Protein AF-A0A1V6MH81-F1 (afdb_monomer)

Foldseek 3Di:
DQDPDDPQLVCLQVPQVCVLLVHRDSPQQDAVVVSVQDPVSLVRSQVVSCVVLVHHDDPVLPPDGNGSVSSSVVSVVD

Radius of gyration: 11.32 Å; Cα contacts (8 Å, |Δi|>4): 66; chains: 1; bounding box: 25×23×30 Å

Organism: NCBI:txid114686

InterPro domains:
  IPR006162 Phosphopantetheine attachment site [PS00012] (34-49)
  IPR009081 Phosphopantetheine binding ACP domain [PF00550] (13-74)
  IPR009081 Phosphopantetheine binding ACP domain [PS50075] (4-78)
  IPR036736 ACP-like superfamily [G3DSA:1.10.1200.10] (9-78)
  IPR036736 ACP-like superfamily [SSF47336] (12-77)

Structure (mmCIF, N/CA/C/O backbone):
data_AF-A0A1V6MH81-F1
#
_entry.id   AF-A0A1V6MH81-F1
#
loop_
_atom_site.group_PDB
_atom_site.id
_atom_site.type_symbol
_atom_site.label_atom_id
_atom_site.label_alt_id
_atom_site.label_comp_id
_atom_site.label_asym_id
_atom_site.label_en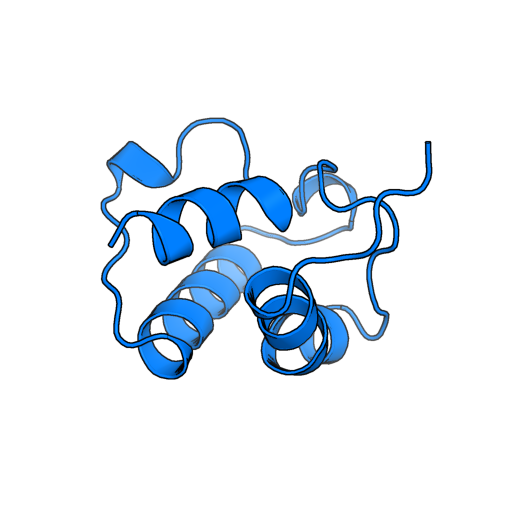tity_id
_atom_site.label_seq_id
_atom_site.pdbx_PDB_ins_code
_atom_site.Cartn_x
_atom_site.Cartn_y
_atom_site.Cartn_z
_atom_site.occupancy
_atom_site.B_iso_or_equiv
_atom_site.auth_seq_id
_atom_site.auth_comp_id
_atom_site.auth_asym_id
_atom_site.auth_atom_id
_atom_site.pdbx_PDB_model_num
ATOM 1 N N . MET A 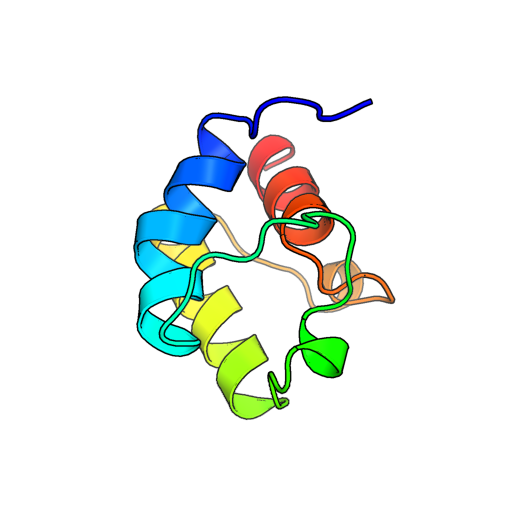1 1 ? -7.982 -11.195 -18.166 1.00 41.34 1 MET A N 1
ATOM 2 C CA . MET A 1 1 ? -9.059 -10.191 -18.043 1.00 41.34 1 MET A CA 1
ATOM 3 C C . MET A 1 1 ? -8.433 -9.028 -17.307 1.00 41.34 1 MET A C 1
ATOM 5 O O . MET A 1 1 ? -7.944 -9.267 -16.216 1.00 41.34 1 MET A O 1
ATOM 9 N N . ASN A 1 2 ? -8.334 -7.848 -17.921 1.00 53.62 2 ASN A N 1
ATOM 10 C CA . ASN A 1 2 ? -7.838 -6.666 -17.219 1.00 53.62 2 ASN A CA 1
ATOM 11 C C . ASN A 1 2 ? -9.011 -6.155 -16.376 1.00 53.62 2 ASN A C 1
ATOM 13 O O . ASN A 1 2 ? -9.911 -5.512 -16.913 1.00 53.62 2 ASN A O 1
ATOM 17 N N . VAL A 1 3 ? -9.090 -6.602 -15.124 1.00 63.81 3 VAL A N 1
ATOM 18 C CA . VAL A 1 3 ? -10.094 -6.114 -14.173 1.00 63.81 3 VAL A CA 1
ATOM 19 C C . VAL A 1 3 ? -9.701 -4.676 -13.851 1.00 63.81 3 VAL A C 1
ATOM 21 O O . VAL A 1 3 ? -8.530 -4.416 -13.583 1.00 63.81 3 VAL A O 1
ATOM 24 N N . GLU A 1 4 ? -10.630 -3.729 -13.981 1.00 79.12 4 GLU A N 1
ATOM 25 C CA . GLU A 1 4 ? -10.332 -2.357 -13.571 1.00 79.12 4 GLU A CA 1
ATOM 26 C C . GLU A 1 4 ? -10.065 -2.3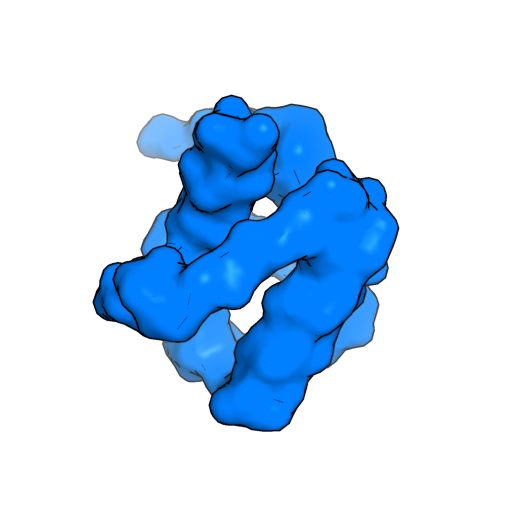23 -12.060 1.00 79.12 4 GLU A C 1
ATOM 28 O O . GLU A 1 4 ? -10.820 -2.965 -11.323 1.00 79.12 4 GLU A O 1
ATOM 33 N N . PRO A 1 5 ? -9.035 -1.585 -11.599 1.00 84.19 5 PRO A N 1
ATOM 34 C CA . PRO A 1 5 ? -8.753 -1.456 -10.177 1.00 84.19 5 PRO A CA 1
ATOM 35 C C . PRO A 1 5 ? -9.971 -0.918 -9.426 1.00 84.19 5 PRO A C 1
ATOM 37 O O . PRO A 1 5 ? -10.629 0.025 -9.885 1.00 84.19 5 PRO A O 1
ATOM 40 N N . SER A 1 6 ? -10.242 -1.475 -8.250 1.00 90.38 6 SER A N 1
ATOM 41 C CA . SER A 1 6 ? -11.216 -0.932 -7.309 1.00 90.38 6 SER A CA 1
ATOM 42 C C . SER A 1 6 ? -10.832 0.493 -6.888 1.00 90.38 6 SER A C 1
ATOM 44 O O . SER A 1 6 ? -9.705 0.952 -7.093 1.00 90.38 6 SER A O 1
ATOM 46 N N . LEU A 1 7 ? -11.767 1.229 -6.280 1.00 91.06 7 LEU A N 1
ATOM 47 C CA .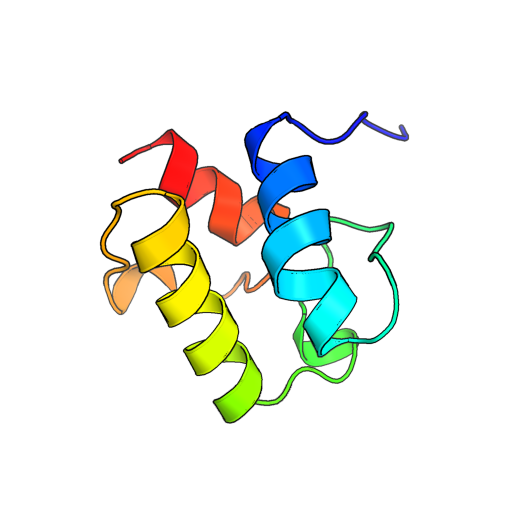 LEU A 1 7 ? -11.457 2.565 -5.762 1.00 91.06 7 LEU A CA 1
ATOM 48 C C . LEU A 1 7 ? -10.351 2.509 -4.694 1.00 91.06 7 LEU A C 1
ATOM 50 O O . LEU A 1 7 ? -9.477 3.374 -4.687 1.00 91.06 7 LEU A O 1
ATOM 54 N N . THR A 1 8 ? -10.375 1.489 -3.831 1.00 92.75 8 THR A N 1
ATOM 55 C CA . THR A 1 8 ? -9.359 1.251 -2.798 1.00 92.75 8 THR A CA 1
ATOM 56 C C . THR A 1 8 ? -8.000 0.964 -3.432 1.00 92.75 8 THR A C 1
ATOM 58 O O . THR A 1 8 ? -7.017 1.617 -3.088 1.00 92.75 8 THR A O 1
ATOM 61 N N . GLU A 1 9 ? -7.955 0.070 -4.425 1.00 92.88 9 GLU A N 1
ATOM 62 C CA . GLU A 1 9 ? -6.731 -0.271 -5.160 1.00 92.88 9 GLU A CA 1
ATOM 63 C C . GLU A 1 9 ? -6.151 0.946 -5.868 1.00 92.88 9 GLU A C 1
ATOM 65 O O . GLU A 1 9 ? -4.964 1.234 -5.742 1.00 92.88 9 GLU A O 1
ATOM 70 N N . ARG A 1 10 ? -6.994 1.715 -6.562 1.00 93.50 10 ARG A N 1
ATOM 71 C CA . ARG A 1 10 ? -6.557 2.913 -7.276 1.00 93.50 10 ARG A CA 1
ATOM 72 C C . ARG A 1 10 ? -5.975 3.959 -6.334 1.00 93.50 10 ARG A C 1
ATOM 74 O O . ARG A 1 10 ? -4.931 4.522 -6.639 1.00 93.50 10 ARG A O 1
ATOM 81 N N . ARG A 1 11 ? -6.610 4.186 -5.181 1.00 94.62 11 ARG A N 1
ATOM 82 C CA . ARG A 1 11 ? -6.093 5.121 -4.172 1.00 94.62 11 ARG A CA 1
ATOM 83 C C . ARG A 1 11 ? -4.789 4.634 -3.554 1.00 94.62 11 ARG A C 1
ATOM 85 O O . ARG A 1 11 ? -3.857 5.421 -3.459 1.00 94.62 11 ARG A O 1
ATOM 92 N N . LEU A 1 12 ? -4.683 3.353 -3.199 1.00 93.44 12 LEU A N 1
ATOM 93 C CA . LEU A 1 12 ? -3.436 2.795 -2.668 1.00 93.44 12 LEU A CA 1
ATOM 94 C C . LEU A 1 12 ? -2.292 2.915 -3.690 1.00 93.44 12 LEU A C 1
ATOM 96 O O . LEU A 1 12 ? -1.167 3.265 -3.334 1.00 93.44 12 LEU A O 1
ATOM 100 N N . ILE A 1 13 ? -2.580 2.666 -4.970 1.00 93.69 13 ILE A N 1
ATOM 101 C CA . ILE A 1 13 ? -1.610 2.831 -6.055 1.00 93.69 13 ILE A CA 1
ATOM 102 C C . ILE A 1 13 ? -1.188 4.290 -6.188 1.00 93.69 13 ILE A C 1
ATOM 104 O O . ILE A 1 13 ? 0.004 4.575 -6.126 1.00 93.69 13 ILE A O 1
ATOM 108 N N . ASP A 1 14 ? -2.140 5.199 -6.378 1.00 94.25 14 ASP A N 1
ATOM 109 C CA . ASP A 1 14 ? -1.845 6.587 -6.729 1.00 94.25 14 ASP A CA 1
ATOM 110 C C . ASP A 1 14 ? -1.226 7.364 -5.555 1.00 94.25 14 ASP A C 1
ATOM 112 O O . ASP A 1 14 ? -0.33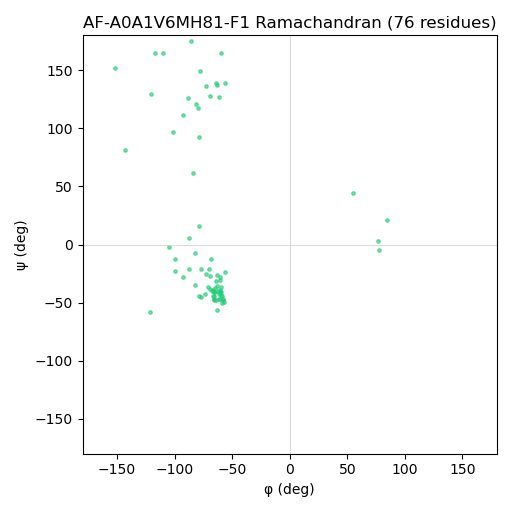6 8.189 -5.769 1.00 94.25 14 ASP A O 1
ATOM 116 N N . GLU A 1 15 ? -1.669 7.096 -4.322 1.00 94.56 15 GLU A N 1
ATOM 117 C CA . GLU A 1 15 ? -1.264 7.860 -3.135 1.00 94.56 15 GLU A CA 1
ATOM 118 C C . GLU A 1 15 ? -0.048 7.256 -2.412 1.00 94.56 15 GLU A C 1
ATOM 120 O O . GLU A 1 15 ? 0.720 8.006 -1.814 1.00 94.56 15 GLU A O 1
ATOM 125 N N . VAL A 1 16 ? 0.177 5.936 -2.495 1.00 93.62 16 VAL A N 1
ATOM 126 C CA . VAL A 1 16 ? 1.235 5.256 -1.718 1.00 93.62 16 VAL A CA 1
ATOM 127 C C . VAL A 1 16 ? 2.244 4.545 -2.614 1.00 93.62 16 VAL A C 1
ATOM 129 O O . VAL A 1 16 ? 3.439 4.835 -2.573 1.00 93.62 16 VAL A O 1
ATOM 132 N N . ILE A 1 17 ? 1.795 3.616 -3.459 1.00 91.88 17 ILE A N 1
ATOM 133 C CA . ILE A 1 17 ? 2.714 2.697 -4.145 1.00 91.88 17 ILE A CA 1
ATOM 134 C C . ILE A 1 17 ? 3.437 3.366 -5.318 1.00 91.88 17 ILE A C 1
ATOM 136 O O . ILE A 1 17 ? 4.652 3.216 -5.452 1.00 91.88 17 ILE A O 1
ATOM 140 N N . ALA A 1 18 ? 2.734 4.122 -6.161 1.00 92.69 18 ALA A N 1
ATOM 141 C CA . ALA A 1 18 ? 3.320 4.780 -7.324 1.00 92.69 18 ALA A CA 1
ATOM 142 C C . ALA A 1 18 ? 4.350 5.863 -6.955 1.00 92.69 18 ALA A C 1
ATOM 144 O O . ALA A 1 18 ? 5.408 5.885 -7.589 1.00 92.69 18 ALA A O 1
ATOM 145 N N . PRO A 1 19 ? 4.134 6.710 -5.928 1.00 91.44 19 PRO A N 1
ATOM 146 C CA . PRO A 1 19 ? 5.168 7.624 -5.437 1.00 91.44 19 PRO A CA 1
ATOM 147 C C . PRO A 1 19 ? 6.427 6.904 -4.940 1.00 91.44 19 PRO A C 1
ATOM 149 O O . PRO A 1 19 ? 7.542 7.381 -5.147 1.00 91.44 19 PRO A O 1
ATOM 152 N N . LEU A 1 20 ? 6.254 5.739 -4.314 1.00 89.50 20 LEU A N 1
ATOM 153 C CA . LEU A 1 20 ? 7.326 4.987 -3.665 1.00 89.50 20 LEU A CA 1
ATOM 154 C C . LEU A 1 20 ? 8.133 4.137 -4.665 1.00 89.50 20 LEU A C 1
ATOM 156 O O . LEU A 1 20 ? 9.354 4.008 -4.545 1.00 89.50 20 LEU A O 1
ATOM 160 N N . LEU A 1 21 ? 7.467 3.593 -5.688 1.00 87.00 21 LEU A N 1
ATOM 161 C CA . LEU A 1 21 ? 8.085 2.847 -6.789 1.00 87.00 21 LEU A CA 1
ATOM 162 C C . LEU A 1 21 ? 8.548 3.735 -7.953 1.00 87.00 21 LEU A C 1
ATOM 164 O O . LEU A 1 21 ? 9.395 3.321 -8.744 1.00 87.00 21 LEU A O 1
ATOM 168 N N . GLY A 1 22 ? 7.995 4.942 -8.081 1.00 88.56 22 GLY A N 1
ATOM 169 C CA . GLY A 1 22 ? 8.173 5.817 -9.243 1.00 88.56 22 GLY A CA 1
ATOM 170 C C . GLY A 1 22 ? 7.340 5.412 -10.467 1.00 88.56 22 GLY A C 1
ATOM 171 O O . GLY A 1 22 ? 7.461 6.037 -11.521 1.00 88.56 22 GLY A O 1
ATOM 172 N N . PHE A 1 23 ? 6.506 4.375 -10.355 1.00 89.12 23 PHE A N 1
ATOM 173 C CA . PHE A 1 23 ? 5.577 3.928 -11.392 1.00 89.12 23 PHE A CA 1
ATOM 174 C C . PHE A 1 23 ? 4.351 3.253 -10.770 1.00 89.12 23 PHE A C 1
ATOM 176 O O . PHE A 1 23 ? 4.439 2.648 -9.705 1.00 89.12 23 PHE A O 1
ATOM 183 N N . ALA A 1 24 ? 3.215 3.313 -11.464 1.00 88.81 24 ALA A N 1
ATOM 184 C CA . ALA A 1 24 ? 2.009 2.600 -11.062 1.00 88.81 24 ALA A CA 1
ATOM 185 C C . ALA A 1 24 ? 2.080 1.127 -11.519 1.00 88.81 24 ALA A C 1
ATOM 187 O O . ALA A 1 24 ? 2.213 0.881 -12.726 1.00 88.81 24 ALA A O 1
ATOM 188 N N . PRO A 1 25 ? 2.007 0.139 -10.608 1.00 86.56 25 PRO A N 1
ATOM 189 C CA . PRO A 1 25 ? 1.929 -1.265 -10.993 1.00 86.56 25 PRO A CA 1
ATOM 190 C C . PRO A 1 25 ? 0.631 -1.550 -11.756 1.00 86.56 25 PRO A C 1
ATOM 192 O O . PRO A 1 25 ? -0.437 -1.051 -11.412 1.00 86.56 25 PRO A O 1
ATOM 195 N N . THR A 1 26 ? 0.731 -2.366 -12.804 1.00 85.25 26 THR A N 1
ATOM 196 C CA . THR A 1 26 ? -0.413 -2.780 -13.637 1.00 85.25 26 THR A CA 1
ATOM 197 C C . THR A 1 26 ? -0.944 -4.166 -13.271 1.00 85.25 26 THR A C 1
ATOM 199 O O . THR A 1 26 ? -2.107 -4.460 -13.526 1.00 85.25 26 THR A O 1
ATOM 202 N N . GLU A 1 27 ? -0.115 -5.006 -12.646 1.00 89.62 27 GLU A N 1
ATOM 203 C CA . GLU A 1 27 ? -0.473 -6.339 -12.152 1.00 89.62 27 GLU A CA 1
ATOM 204 C C . GLU A 1 27 ? -0.710 -6.268 -10.637 1.00 89.62 27 GLU A C 1
ATOM 206 O O . GLU A 1 27 ? 0.238 -6.304 -9.855 1.00 89.62 27 GLU A O 1
ATOM 211 N N . LEU A 1 28 ? -1.971 -6.134 -10.217 1.00 90.06 28 LEU A N 1
ATOM 212 C CA . LEU A 1 28 ? -2.321 -5.862 -8.813 1.00 90.06 28 LEU A CA 1
ATOM 213 C C . LEU A 1 28 ? -2.136 -7.057 -7.880 1.00 90.06 28 LEU A C 1
ATOM 215 O O . LEU A 1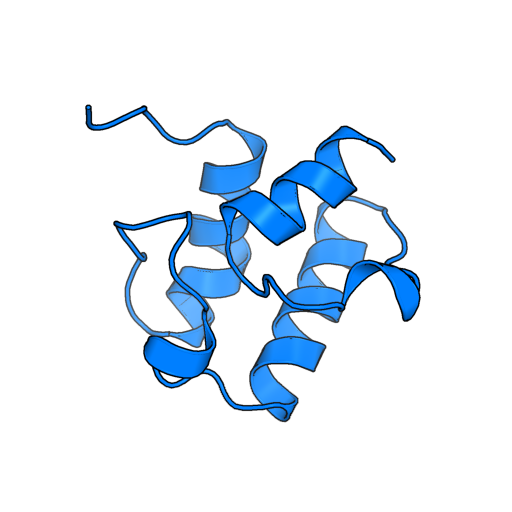 28 ? -1.913 -6.854 -6.691 1.00 90.06 28 LEU A O 1
ATOM 219 N N . ASP A 1 29 ? -2.207 -8.274 -8.420 1.00 89.19 29 ASP A N 1
ATOM 220 C CA . ASP A 1 29 ? -1.965 -9.530 -7.702 1.00 89.19 29 ASP A CA 1
ATOM 221 C C . ASP A 1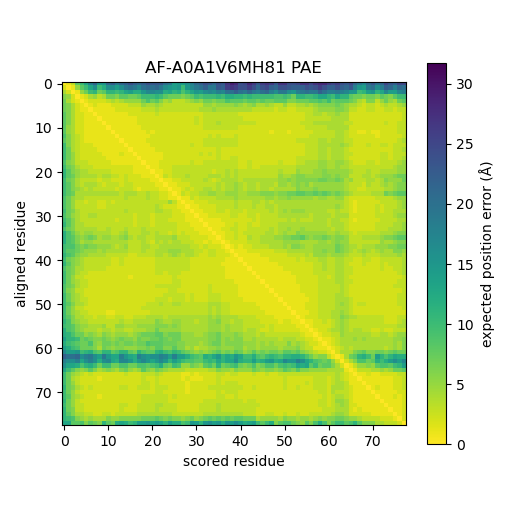 29 ? -0.475 -9.873 -7.588 1.00 89.19 29 ASP A C 1
ATOM 223 O O . ASP A 1 29 ? -0.108 -10.853 -6.936 1.00 89.19 29 ASP A O 1
ATOM 227 N N . ARG A 1 30 ? 0.399 -9.107 -8.254 1.00 89.50 30 ARG A N 1
ATOM 228 C CA . ARG A 1 30 ? 1.833 -9.369 -8.226 1.00 89.50 30 ARG A CA 1
ATOM 229 C C . ARG A 1 30 ? 2.411 -8.987 -6.874 1.00 89.50 30 ARG A C 1
ATOM 231 O O . ARG A 1 30 ? 2.126 -7.910 -6.350 1.00 89.50 30 ARG A O 1
ATOM 238 N N . ASP A 1 31 ? 3.268 -9.854 -6.347 1.00 89.06 31 ASP A N 1
ATOM 239 C CA . ASP A 1 31 ? 3.995 -9.568 -5.120 1.00 89.06 31 ASP A CA 1
ATOM 240 C C . ASP A 1 31 ? 4.895 -8.338 -5.317 1.00 89.06 31 ASP A C 1
ATOM 242 O O . ASP A 1 31 ? 5.697 -8.255 -6.254 1.00 89.06 31 ASP A O 1
ATOM 246 N N . LEU A 1 32 ? 4.757 -7.363 -4.424 1.00 88.62 32 LEU A N 1
ATOM 247 C CA . LEU A 1 32 ? 5.503 -6.112 -4.439 1.00 88.62 32 LEU A CA 1
ATOM 248 C C . LEU A 1 32 ? 7.016 -6.352 -4.320 1.00 88.62 32 LEU A C 1
ATOM 250 O O . LEU A 1 32 ? 7.807 -5.576 -4.862 1.00 88.62 32 LEU A O 1
ATOM 254 N N . THR A 1 33 ? 7.451 -7.445 -3.688 1.00 87.62 33 THR A N 1
ATOM 255 C CA . THR A 1 33 ? 8.875 -7.804 -3.617 1.00 87.62 33 THR A CA 1
ATOM 256 C C . THR A 1 33 ? 9.473 -8.115 -4.989 1.00 87.62 33 THR A C 1
ATOM 258 O O . THR A 1 33 ? 10.632 -7.781 -5.243 1.00 87.62 33 THR A O 1
ATOM 261 N N . GLU A 1 34 ? 8.678 -8.648 -5.924 1.00 88.25 34 GLU A N 1
ATOM 262 C CA . GLU A 1 34 ? 9.106 -8.859 -7.312 1.00 88.25 34 GLU A CA 1
ATOM 263 C C . GLU A 1 34 ? 9.263 -7.546 -8.089 1.00 88.25 34 GLU A C 1
ATOM 265 O O . GLU A 1 34 ? 9.984 -7.495 -9.086 1.00 88.25 34 GLU A O 1
ATOM 270 N N . LEU A 1 35 ? 8.618 -6.473 -7.624 1.00 86.25 35 LEU A N 1
ATOM 271 C CA . LEU A 1 35 ? 8.729 -5.124 -8.180 1.00 86.25 35 LEU A CA 1
ATOM 272 C C . LEU A 1 35 ? 9.896 -4.323 -7.575 1.00 86.25 35 LEU A C 1
ATOM 274 O O . LEU A 1 35 ? 10.063 -3.143 -7.884 1.00 86.25 35 LEU A O 1
ATOM 278 N N . GLY A 1 36 ? 10.722 -4.950 -6.729 1.00 84.56 36 GLY A N 1
ATOM 279 C CA . GLY A 1 36 ? 11.860 -4.304 -6.072 1.00 84.56 36 GLY A CA 1
ATOM 280 C C . GLY A 1 36 ? 11.494 -3.548 -4.791 1.00 84.56 36 GLY A C 1
ATOM 281 O O . GLY A 1 36 ? 12.238 -2.655 -4.363 1.00 84.56 36 GLY A O 1
ATOM 282 N N . VAL A 1 37 ? 10.353 -3.880 -4.177 1.00 87.56 37 VAL A N 1
ATOM 283 C CA . VAL A 1 37 ? 9.997 -3.411 -2.834 1.00 87.56 37 VAL A CA 1
ATOM 284 C C . VAL A 1 37 ? 10.729 -4.268 -1.799 1.00 87.56 37 VAL A C 1
ATOM 286 O O . VAL A 1 37 ? 10.540 -5.477 -1.718 1.00 87.56 37 VAL A O 1
ATOM 289 N N . ASP A 1 38 ? 11.596 -3.639 -1.011 1.00 88.50 38 ASP A N 1
ATOM 290 C CA . ASP A 1 38 ? 12.272 -4.282 0.115 1.00 88.50 38 ASP A CA 1
ATOM 291 C C . ASP A 1 38 ? 11.421 -4.224 1.397 1.00 88.50 38 ASP A C 1
ATOM 293 O O . ASP A 1 38 ? 10.355 -3.609 1.447 1.00 88.50 38 ASP A O 1
ATOM 297 N N . SER A 1 39 ? 11.897 -4.863 2.467 1.00 86.19 39 SER A N 1
ATOM 298 C CA . SER A 1 39 ? 11.170 -4.924 3.738 1.00 86.19 39 SER A CA 1
ATOM 299 C C . SER A 1 39 ? 10.906 -3.553 4.370 1.00 86.19 39 SER A C 1
ATOM 301 O O . SER A 1 39 ? 9.895 -3.398 5.047 1.00 86.19 39 SER A O 1
ATOM 303 N N . LEU A 1 40 ? 11.776 -2.556 4.161 1.00 88.31 40 LEU A N 1
ATOM 304 C CA . LEU A 1 40 ? 11.581 -1.213 4.714 1.00 88.31 40 LEU A CA 1
ATOM 305 C C . LEU A 1 40 ? 10.480 -0.478 3.952 1.00 88.31 40 LEU A C 1
ATOM 307 O O . LEU A 1 40 ? 9.611 0.141 4.562 1.00 88.31 40 LEU A O 1
ATOM 311 N N . LYS A 1 41 ? 10.481 -0.600 2.624 1.00 89.50 41 LYS A N 1
ATOM 312 C CA . LYS A 1 41 ? 9.420 -0.052 1.780 1.00 89.50 41 LYS A CA 1
ATOM 313 C C . LYS A 1 41 ? 8.074 -0.722 2.044 1.00 89.50 41 LYS A C 1
ATOM 315 O O . LYS A 1 41 ? 7.075 -0.020 2.056 1.00 89.50 41 LYS A O 1
ATOM 320 N N . ILE A 1 42 ? 8.036 -2.032 2.309 1.00 89.31 42 ILE A N 1
ATOM 321 C CA . ILE A 1 42 ? 6.799 -2.722 2.718 1.00 89.31 42 ILE A CA 1
ATOM 322 C C . ILE A 1 42 ? 6.240 -2.100 3.996 1.00 89.31 42 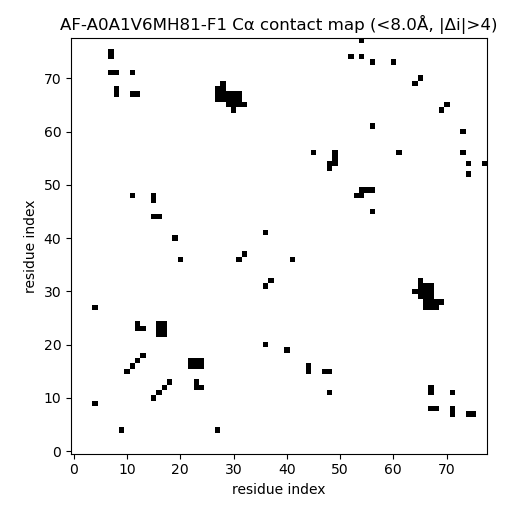ILE A C 1
ATOM 324 O O . ILE A 1 42 ? 5.070 -1.743 4.026 1.00 89.31 42 ILE A O 1
ATOM 328 N N . LEU A 1 43 ? 7.070 -1.933 5.030 1.00 89.06 43 LEU A N 1
ATOM 329 C CA . LEU A 1 43 ? 6.623 -1.318 6.282 1.00 89.06 43 LEU A CA 1
ATOM 330 C C . LEU A 1 43 ? 6.106 0.105 6.060 1.00 89.06 43 LEU A C 1
ATOM 332 O O . LEU A 1 43 ? 5.077 0.461 6.617 1.00 89.06 43 LEU A O 1
ATOM 336 N N . HIS A 1 44 ? 6.774 0.885 5.209 1.00 91.25 44 HIS A N 1
ATOM 337 C CA . HIS A 1 44 ? 6.316 2.229 4.868 1.00 91.25 44 HIS A CA 1
ATOM 338 C C . HIS A 1 44 ? 4.983 2.223 4.102 1.00 91.25 44 HIS A C 1
ATOM 340 O O . HIS A 1 44 ? 4.111 3.021 4.413 1.00 91.25 44 HIS A O 1
ATOM 346 N N . ILE A 1 45 ? 4.789 1.300 3.150 1.00 91.00 45 ILE A N 1
ATOM 347 C CA . ILE A 1 45 ? 3.512 1.140 2.432 1.00 91.00 45 ILE A CA 1
ATOM 348 C C . ILE A 1 45 ? 2.382 0.814 3.408 1.00 91.00 45 ILE A C 1
ATOM 350 O O . ILE A 1 45 ? 1.293 1.360 3.274 1.00 91.00 45 ILE A O 1
ATOM 354 N N . LEU A 1 46 ? 2.633 -0.083 4.362 1.00 90.88 46 LEU A N 1
ATOM 355 C CA . LEU A 1 46 ? 1.636 -0.483 5.350 1.00 90.88 46 LEU A CA 1
ATOM 356 C C . LEU A 1 46 ? 1.280 0.684 6.274 1.00 90.88 46 LEU A C 1
ATOM 358 O O . LEU A 1 46 ? 0.104 0.975 6.412 1.00 90.88 46 LEU A O 1
ATOM 362 N N . ASP A 1 47 ? 2.271 1.392 6.816 1.00 92.31 47 ASP A N 1
ATOM 363 C CA . ASP A 1 47 ? 2.077 2.563 7.691 1.00 92.31 47 ASP A CA 1
ATOM 364 C C . ASP A 1 47 ? 1.284 3.693 6.998 1.00 92.31 47 ASP A C 1
ATOM 366 O O . ASP A 1 47 ? 0.324 4.246 7.544 1.00 92.31 47 ASP A O 1
ATOM 370 N N . GLU A 1 48 ? 1.620 3.985 5.737 1.00 94.00 48 GLU A N 1
ATOM 371 C CA . GLU A 1 48 ? 0.879 4.947 4.914 1.00 94.00 48 GLU A CA 1
ATOM 372 C C . GLU A 1 48 ? -0.541 4.449 4.604 1.00 94.00 48 GLU A C 1
ATOM 374 O O . GLU A 1 48 ? -1.493 5.227 4.643 1.00 94.00 48 GLU A O 1
ATOM 379 N N . ALA A 1 49 ? -0.723 3.152 4.342 1.00 92.31 49 ALA A N 1
ATOM 380 C CA . ALA A 1 49 ? -2.041 2.570 4.102 1.00 92.31 49 ALA A CA 1
ATOM 381 C C . ALA A 1 49 ? -2.926 2.573 5.365 1.00 92.31 49 ALA A C 1
ATOM 383 O O . ALA A 1 49 ? -4.110 2.898 5.268 1.00 92.31 49 ALA A O 1
ATOM 384 N N . GLU A 1 50 ? -2.375 2.285 6.547 1.00 92.94 50 GLU A N 1
ATOM 385 C CA . GLU A 1 50 ? -3.085 2.401 7.831 1.00 92.94 50 GLU A CA 1
ATOM 386 C C . GLU A 1 50 ? -3.591 3.825 8.040 1.00 92.94 50 GLU A C 1
ATOM 388 O O . GLU A 1 50 ? -4.770 4.041 8.327 1.00 92.94 50 GLU A O 1
ATOM 393 N N . THR A 1 51 ? -2.723 4.810 7.801 1.00 93.69 51 THR A N 1
ATOM 394 C CA . THR A 1 51 ? -3.065 6.231 7.926 1.00 93.69 51 THR A CA 1
ATOM 395 C C . THR A 1 51 ? -4.103 6.665 6.889 1.00 93.69 51 THR A C 1
ATOM 397 O O . THR A 1 51 ? -5.066 7.360 7.223 1.00 93.69 51 THR A O 1
ATOM 400 N N . LEU A 1 52 ? -3.937 6.252 5.629 1.00 94.06 52 LEU A N 1
ATOM 401 C CA . LEU A 1 52 ? -4.790 6.661 4.513 1.00 94.06 52 LEU A CA 1
ATOM 402 C C . LEU A 1 52 ? -6.208 6.088 4.609 1.00 94.06 52 LEU A C 1
ATOM 404 O O . LEU A 1 52 ? -7.180 6.766 4.256 1.00 94.06 52 LEU A O 1
ATOM 408 N N . PHE A 1 53 ? -6.326 4.842 5.065 1.00 93.12 53 PHE A N 1
ATOM 409 C CA . PHE A 1 53 ? -7.594 4.117 5.124 1.00 93.12 53 PHE A CA 1
ATOM 410 C C . PHE A 1 53 ? -8.169 3.998 6.540 1.00 93.12 53 PHE A C 1
ATOM 412 O O . PHE A 1 53 ? -9.282 3.500 6.688 1.00 93.12 53 PHE A O 1
ATOM 419 N N . ALA A 1 54 ? -7.468 4.512 7.556 1.00 92.50 54 ALA A N 1
ATOM 420 C CA . ALA A 1 54 ? -7.839 4.418 8.969 1.00 92.50 54 ALA A CA 1
ATOM 421 C C . ALA A 1 54 ? -8.070 2.963 9.429 1.00 92.50 54 ALA A C 1
ATOM 423 O O . ALA A 1 54 ? -9.046 2.666 10.120 1.00 92.50 54 ALA A O 1
ATOM 424 N N . VAL A 1 55 ? -7.161 2.070 9.026 1.00 90.69 55 VAL A N 1
ATOM 425 C CA . VAL A 1 55 ? -7.152 0.638 9.374 1.00 90.69 55 VAL A CA 1
ATOM 426 C C . VAL A 1 55 ? -5.894 0.288 10.171 1.00 90.69 55 VAL A C 1
ATOM 428 O O . VAL A 1 55 ? -4.939 1.054 10.168 1.00 90.69 55 VAL A O 1
ATOM 431 N N . GLU A 1 56 ? -5.875 -0.874 10.823 1.00 88.50 56 GLU A N 1
ATOM 432 C CA . GLU A 1 56 ? -4.666 -1.452 11.431 1.00 88.50 56 GLU A CA 1
ATOM 433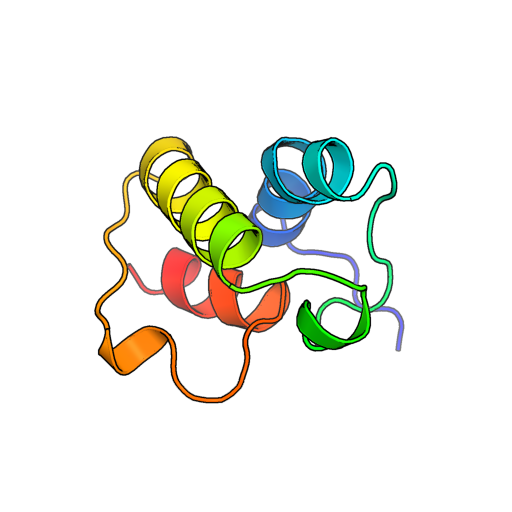 C C . GLU A 1 56 ? -4.396 -2.822 10.796 1.00 88.50 56 GLU A C 1
ATOM 435 O O . GLU A 1 56 ? -5.295 -3.667 10.747 1.00 88.50 56 GLU A O 1
ATOM 440 N N . PHE A 1 57 ? -3.169 -3.074 10.335 1.00 85.69 57 PHE A N 1
ATOM 441 C CA . PHE A 1 57 ? -2.757 -4.387 9.842 1.00 85.69 57 PHE A CA 1
ATOM 442 C C . PHE A 1 57 ? -2.222 -5.239 10.990 1.00 85.69 57 PHE A C 1
ATOM 444 O O . PHE A 1 57 ? -1.266 -4.883 11.686 1.00 85.69 57 PHE A O 1
ATOM 451 N N . ALA A 1 58 ? -2.770 -6.441 11.161 1.00 83.44 58 ALA A N 1
ATOM 452 C CA . ALA A 1 58 ? -2.180 -7.399 12.078 1.00 83.44 58 ALA A CA 1
ATOM 453 C C . ALA A 1 58 ? -0.951 -8.068 11.430 1.00 83.44 58 ALA A C 1
ATOM 455 O O . ALA A 1 58 ? -0.941 -8.350 10.229 1.00 83.44 58 ALA A O 1
ATOM 456 N N . PRO A 1 59 ? 0.063 -8.479 12.215 1.00 77.69 59 PRO A N 1
ATOM 457 C CA . PRO A 1 59 ? 1.186 -9.262 11.693 1.00 77.69 59 PRO A CA 1
ATOM 458 C C . PRO A 1 59 ? 0.762 -10.562 10.985 1.00 77.69 59 PRO A C 1
ATOM 460 O O . PRO A 1 59 ? 1.502 -11.097 10.161 1.00 77.69 59 PRO A O 1
ATOM 463 N N . SER A 1 60 ? -0.422 -11.095 11.311 1.00 80.75 60 SER A N 1
ATOM 464 C CA . SER A 1 60 ? -1.017 -12.251 10.635 1.00 80.75 60 SER A CA 1
ATOM 465 C C . SER A 1 60 ? -1.475 -11.961 9.208 1.00 80.75 60 SER A C 1
ATOM 467 O O . SER A 1 60 ? -1.486 -12.891 8.402 1.00 80.75 60 SER A O 1
ATOM 469 N N . ASP A 1 61 ? -1.821 -10.710 8.904 1.00 76.94 61 ASP A N 1
ATOM 470 C CA . ASP A 1 61 ? -2.321 -10.284 7.594 1.00 76.94 61 ASP A CA 1
ATOM 471 C C . ASP A 1 61 ? -1.185 -10.166 6.570 1.00 76.94 61 ASP A C 1
ATOM 473 O O . ASP A 1 61 ? -1.388 -10.330 5.372 1.00 76.94 61 ASP A O 1
ATOM 477 N N . LEU A 1 62 ? 0.053 -10.019 7.049 1.00 70.00 62 LEU A N 1
ATOM 478 C CA . LEU A 1 62 ? 1.269 -9.918 6.237 1.00 70.00 62 LEU A CA 1
ATOM 479 C C . LEU A 1 62 ? 1.789 -11.272 5.716 1.00 70.00 62 LEU A C 1
ATOM 481 O O . LEU A 1 62 ? 2.946 -11.386 5.302 1.00 70.00 62 LEU A O 1
ATOM 485 N N . ARG A 1 63 ? 0.974 -12.337 5.742 1.00 64.50 63 ARG A N 1
ATOM 486 C CA . ARG A 1 63 ? 1.404 -13.677 5.313 1.00 64.50 63 ARG A CA 1
ATOM 487 C C . ARG A 1 63 ? 1.081 -13.937 3.837 1.00 64.50 63 ARG A C 1
ATOM 489 O O . ARG A 1 63 ? -0.057 -14.157 3.446 1.00 64.50 63 ARG A O 1
ATOM 496 N N . THR A 1 64 ? 2.164 -14.023 3.061 1.00 62.50 64 THR A N 1
ATOM 497 C CA . THR A 1 64 ? 2.308 -14.702 1.754 1.00 62.50 64 THR A CA 1
ATOM 498 C C . THR A 1 64 ? 1.745 -14.010 0.508 1.00 62.50 64 THR A C 1
ATOM 500 O O . THR A 1 64 ? 2.003 -14.507 -0.582 1.00 62.50 64 THR A O 1
ATOM 503 N N . ASN A 1 65 ? 1.057 -12.871 0.614 1.00 67.88 65 ASN A N 1
ATOM 504 C CA . ASN A 1 65 ? 0.660 -12.106 -0.573 1.00 67.88 65 ASN A CA 1
ATOM 505 C C . ASN A 1 65 ? 0.743 -10.593 -0.330 1.00 67.88 65 ASN A C 1
ATOM 507 O O . ASN A 1 65 ? -0.260 -9.943 -0.039 1.00 67.88 65 ASN A O 1
ATOM 511 N N . LEU A 1 66 ? 1.955 -10.039 -0.437 1.00 85.69 66 LEU A N 1
ATOM 512 C CA . LEU A 1 66 ? 2.195 -8.595 -0.358 1.00 85.69 66 LEU A CA 1
ATOM 513 C C . LEU A 1 66 ? 1.966 -7.963 -1.728 1.00 85.69 66 LEU A C 1
ATOM 515 O O . LEU A 1 66 ? 2.889 -7.439 -2.336 1.00 85.69 66 LEU A O 1
ATOM 519 N N . SER A 1 67 ? 0.745 -8.065 -2.234 1.00 91.00 67 SER A N 1
ATOM 520 C CA . SER A 1 67 ? 0.317 -7.444 -3.485 1.00 91.00 67 SER A CA 1
ATOM 521 C C . SER A 1 67 ? -0.656 -6.300 -3.206 1.00 91.00 67 SER A C 1
ATOM 523 O O . SER A 1 67 ? -1.193 -6.187 -2.101 1.00 91.00 67 SER A O 1
ATOM 525 N N . VAL A 1 68 ? -0.900 -5.444 -4.202 1.00 91.25 68 VAL A N 1
ATOM 526 C CA . VAL A 1 68 ? -1.880 -4.350 -4.080 1.00 91.25 68 VAL A CA 1
ATOM 527 C C . VAL A 1 68 ? -3.257 -4.918 -3.745 1.00 91.25 68 VAL A C 1
ATOM 529 O O . VAL A 1 68 ? -3.891 -4.478 -2.789 1.00 91.25 68 VAL A O 1
ATOM 532 N N . ALA A 1 69 ? -3.675 -5.951 -4.480 1.00 90.75 69 ALA A N 1
ATOM 533 C CA . ALA A 1 69 ? -4.944 -6.630 -4.261 1.00 90.75 69 ALA A CA 1
ATOM 534 C C . ALA A 1 69 ? -5.010 -7.275 -2.866 1.00 90.75 69 ALA A C 1
ATOM 536 O O . ALA A 1 69 ? -6.033 -7.187 -2.190 1.00 90.75 69 ALA A O 1
ATOM 537 N N . GLY A 1 70 ? -3.910 -7.879 -2.397 1.00 89.88 70 GLY A N 1
ATOM 538 C CA . GLY A 1 70 ? -3.826 -8.470 -1.059 1.00 89.88 70 GLY A CA 1
ATOM 539 C C . GLY A 1 70 ? -4.023 -7.446 0.062 1.00 89.88 70 GLY A C 1
ATOM 540 O O . GLY A 1 70 ? -4.823 -7.677 0.969 1.00 89.88 70 GLY A O 1
ATOM 541 N N . ILE A 1 71 ? -3.345 -6.298 -0.028 1.00 89.88 71 ILE A N 1
ATOM 542 C CA . ILE A 1 71 ? -3.459 -5.206 0.951 1.00 89.88 71 ILE A CA 1
ATOM 543 C C . ILE A 1 71 ? -4.871 -4.605 0.918 1.00 89.88 71 ILE A C 1
ATOM 545 O O . ILE A 1 71 ? -5.507 -4.457 1.962 1.00 89.88 71 ILE A O 1
ATOM 549 N N . CYS A 1 72 ? -5.405 -4.319 -0.272 1.00 90.94 72 CYS A N 1
ATOM 550 C CA . CYS A 1 72 ? -6.757 -3.778 -0.418 1.00 90.94 72 CYS A CA 1
ATOM 551 C C . CYS A 1 72 ? -7.838 -4.740 0.075 1.00 90.94 72 CYS A C 1
ATOM 553 O O . CYS A 1 72 ? -8.790 -4.297 0.706 1.00 90.94 72 CYS A O 1
ATOM 555 N N . ALA A 1 73 ? -7.666 -6.051 -0.107 1.00 89.31 73 ALA A N 1
ATOM 556 C CA . ALA A 1 73 ? -8.597 -7.039 0.428 1.00 89.31 73 ALA A CA 1
ATOM 557 C C . ALA A 1 73 ? -8.661 -7.040 1.966 1.00 89.31 73 ALA A C 1
ATOM 559 O O . ALA A 1 73 ? -9.677 -7.446 2.529 1.00 89.31 73 ALA A O 1
ATOM 560 N N . ILE A 1 74 ? -7.597 -6.617 2.654 1.00 89.00 74 ILE A N 1
ATOM 561 C CA . ILE A 1 74 ? -7.602 -6.445 4.113 1.00 89.00 74 ILE A CA 1
ATOM 562 C C . ILE A 1 74 ? -8.296 -5.129 4.485 1.00 89.00 74 ILE A C 1
ATOM 564 O O . ILE A 1 74 ? -9.153 -5.124 5.369 1.00 89.00 74 ILE A O 1
ATOM 568 N N . ILE A 1 75 ? -7.984 -4.044 3.767 1.00 90.06 75 ILE A N 1
ATOM 569 C CA . ILE A 1 75 ? -8.615 -2.728 3.957 1.00 90.06 75 ILE A CA 1
ATOM 570 C C . ILE A 1 75 ? -10.134 -2.826 3.785 1.00 90.06 75 ILE A C 1
ATOM 572 O O . ILE A 1 75 ? -10.878 -2.405 4.660 1.00 90.06 75 ILE A O 1
ATOM 576 N N . ASP A 1 76 ? -10.602 -3.449 2.703 1.00 88.06 76 ASP A N 1
ATOM 577 C CA . ASP A 1 76 ? -12.029 -3.573 2.383 1.00 88.06 76 ASP A CA 1
ATOM 578 C C . ASP A 1 76 ? -12.796 -4.487 3.367 1.00 88.06 76 ASP A C 1
ATOM 580 O O . ASP A 1 76 ? -14.028 -4.541 3.342 1.00 88.06 76 ASP A O 1
ATOM 584 N N . ARG A 1 77 ? -12.082 -5.246 4.212 1.00 82.38 77 ARG A N 1
ATOM 585 C CA . ARG A 1 77 ? -12.655 -6.123 5.249 1.00 82.38 77 ARG A CA 1
ATOM 586 C C . ARG A 1 77 ? -12.644 -5.513 6.650 1.00 82.38 77 ARG A C 1
ATOM 588 O O . ARG A 1 77 ? -13.259 -6.116 7.536 1.00 82.38 77 ARG A O 1
ATOM 595 N N . SER A 1 78 ? -11.917 -4.415 6.841 1.00 77.50 78 SER A N 1
ATOM 596 C CA . SER A 1 78 ? -11.795 -3.688 8.110 1.00 77.50 78 SER A CA 1
ATOM 597 C C . SER A 1 78 ? -12.960 -2.717 8.288 1.00 77.50 78 SER A C 1
ATOM 599 O O . SER A 1 78 ? -13.447 -2.611 9.436 1.00 77.50 78 SER A O 1
#

Nearest PDB structures (foldseek):
  4pxh-assembly3_F  TM=8.339E-01  e=4.888E-03  Streptomyces sp. Acta 2897
  4mrt-assembly1_C  TM=8.494E-01  e=1.722E-02  Brevibacillus parabrevis
  3tej-assembly2_B  TM=8.158E-01  e=1.276E-02  Escherichia coli K-12
  7kw0-assembly1_A  TM=7.984E-01  e=2.189E-02  Thermobifida fusca YX
  8cjh-assembly2_F  TM=8.126E-01  e=6.065E-02  Escherichia coli

Solvent-accessible surface area (backbone atoms only — not comparable to full-atom values): 4803 Å² total; per-residue (Å²): 130,89,74,79,73,50,74,63,42,46,48,48,33,67,74,46,46,17,73,74,69,73,48,72,83,86,61,43,78,44,47,38,58,82,74,70,45,48,75,67,54,49,53,50,50,49,55,52,46,25,67,74,68,75,50,82,86,55,84,77,72,74,63,93,51,65,13,54,49,47,53,36,59,51,59,80,71,108

pLDDT: mean 86.55, std 9.45, range [41.34, 94.62]

Sequence (78 aa):
MNVEPSLTERRLIDEVIAPLLGFAPTELDRDLTELGVDSLKILHILDEAETLFAVEFAPSDLRTNLSVAGICAIIDRS

Mean predicted aligned error: 4.23 Å

Secondary structure (DSSP, 8-state):
--PPPPHHHHHHIIIIIHHHHSS--S-TTS-GGGGT--HHHHHHHHHHHHHHHT----TTTTSS--SHHHHHHHHTT-